Protein AF-A0A1A8R0R5-F1 (afdb_monomer_lite)

Secondary structure (DSSP, 8-state):
---------HHHHHHHHH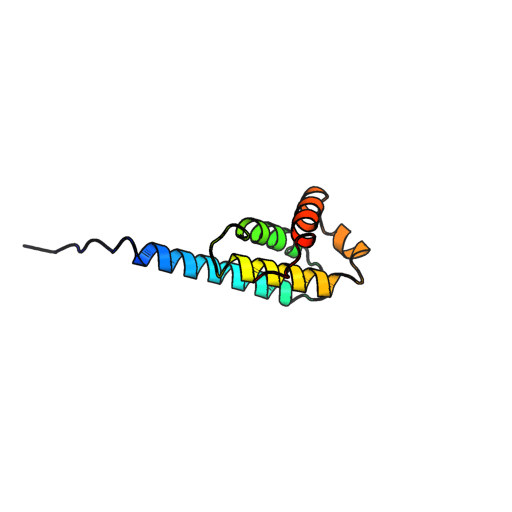HHHHHHHHHHHHHHHHSTT---TTHHHHHHHHHGGGGSTTTHHHHHHHHHHHHHHHHSTTHHHHGGGS-HHHHHHHHHHHTS-TT--

Structure (mmCIF, N/CA/C/O backbone):
data_AF-A0A1A8R0R5-F1
#
_entry.id   AF-A0A1A8R0R5-F1
#
loop_
_atom_site.group_PDB
_atom_site.id
_atom_site.type_symbol
_atom_site.label_atom_id
_atom_site.label_alt_id
_atom_site.label_comp_id
_atom_site.label_asym_id
_atom_site.label_entity_id
_atom_site.label_seq_id
_atom_site.pdbx_PDB_ins_code
_atom_site.Cartn_x
_atom_site.Cartn_y
_atom_site.Cartn_z
_atom_site.occupancy
_atom_site.B_iso_or_equiv
_atom_site.auth_seq_id
_atom_site.auth_comp_id
_atom_site.auth_asym_id
_atom_site.auth_atom_id
_atom_site.pdbx_PDB_model_num
ATOM 1 N N . LEU A 1 1 ? 11.362 -7.393 -52.310 1.00 47.31 1 LEU A N 1
ATOM 2 C CA . LEU A 1 1 ? 12.654 -7.761 -51.688 1.00 47.31 1 LEU A CA 1
ATOM 3 C C . LEU A 1 1 ? 13.223 -6.456 -51.130 1.00 47.31 1 LEU A C 1
ATOM 5 O O . LEU A 1 1 ? 13.479 -5.577 -51.929 1.00 47.31 1 LEU A O 1
ATOM 9 N N . SER A 1 2 ? 13.294 -6.155 -49.836 1.00 42.41 2 SER A N 1
ATOM 10 C CA . SER A 1 2 ? 13.326 -7.001 -48.644 1.00 42.41 2 SER A CA 1
ATOM 11 C C . SER A 1 2 ? 12.963 -6.123 -47.436 1.00 42.41 2 SER A C 1
ATOM 13 O O . SER A 1 2 ? 13.560 -5.066 -47.256 1.00 42.41 2 SER A O 1
ATOM 15 N N . GLN A 1 3 ? 11.986 -6.536 -46.624 1.00 46.78 3 GLN A N 1
ATOM 16 C CA . GLN A 1 3 ? 11.729 -5.929 -45.317 1.00 46.78 3 GLN A CA 1
ATOM 17 C C . GLN A 1 3 ? 12.747 -6.502 -44.329 1.00 46.78 3 GLN A C 1
ATOM 19 O O . GLN A 1 3 ? 12.729 -7.696 -44.038 1.00 46.78 3 GLN A O 1
ATOM 24 N N . THR A 1 4 ? 13.671 -5.680 -43.847 1.00 50.81 4 THR A N 1
ATOM 25 C CA . THR A 1 4 ? 14.593 -6.070 -42.778 1.00 50.81 4 THR A CA 1
ATOM 26 C C . THR A 1 4 ? 13.892 -5.904 -41.431 1.00 50.81 4 THR A C 1
ATOM 28 O O . THR A 1 4 ? 13.771 -4.788 -40.927 1.00 50.81 4 THR A O 1
ATOM 31 N N . CYS A 1 5 ? 13.422 -7.009 -40.844 1.00 57.69 5 CYS A N 1
ATOM 32 C CA . CYS A 1 5 ? 13.053 -7.067 -39.429 1.00 57.69 5 CYS A CA 1
ATOM 33 C C . CYS A 1 5 ? 14.313 -6.873 -38.575 1.00 57.69 5 CYS A C 1
ATOM 35 O O . CYS A 1 5 ? 15.203 -7.723 -38.574 1.00 57.69 5 CYS A O 1
ATOM 37 N N . LEU A 1 6 ? 14.381 -5.758 -37.849 1.00 58.38 6 LEU A N 1
ATOM 38 C CA . LEU A 1 6 ? 15.397 -5.521 -36.826 1.00 58.38 6 LEU A CA 1
ATOM 39 C C . LEU A 1 6 ? 15.007 -6.277 -35.541 1.00 58.38 6 LEU A C 1
ATOM 41 O O . LEU A 1 6 ? 13.865 -6.148 -35.092 1.00 58.38 6 LEU A O 1
ATOM 45 N N . PRO A 1 7 ? 15.914 -7.056 -34.924 1.00 57.16 7 PRO A N 1
ATOM 46 C CA . PRO A 1 7 ? 15.635 -7.714 -33.655 1.00 57.16 7 PRO A CA 1
ATOM 47 C C . PRO A 1 7 ? 15.588 -6.656 -32.547 1.00 57.16 7 PRO A C 1
ATOM 49 O O . PRO A 1 7 ? 16.588 -6.001 -32.257 1.00 57.16 7 PRO A O 1
ATOM 52 N N . LYS A 1 8 ? 14.412 -6.467 -31.935 1.00 57.03 8 LYS A N 1
ATOM 53 C CA . LYS A 1 8 ? 14.236 -5.530 -30.822 1.00 57.03 8 LYS A CA 1
ATOM 54 C C . LYS A 1 8 ? 15.126 -5.957 -29.655 1.00 57.03 8 LYS A C 1
ATOM 56 O O . LYS A 1 8 ? 15.062 -7.095 -29.188 1.00 57.03 8 LYS A O 1
ATOM 61 N N . ALA A 1 9 ? 15.995 -5.041 -29.244 1.00 54.81 9 ALA A N 1
ATOM 62 C CA . ALA A 1 9 ? 17.064 -5.265 -28.293 1.00 54.81 9 ALA A CA 1
ATOM 63 C C . ALA A 1 9 ? 16.513 -5.750 -26.946 1.00 54.81 9 ALA A C 1
ATOM 65 O O . ALA A 1 9 ? 15.743 -5.075 -26.266 1.00 54.81 9 ALA A O 1
ATOM 66 N N . ARG A 1 10 ? 16.967 -6.932 -26.534 1.00 55.25 10 ARG A N 1
ATOM 67 C CA . ARG A 1 10 ? 16.597 -7.604 -25.281 1.00 55.25 10 ARG A CA 1
ATOM 68 C C . ARG A 1 10 ? 16.900 -6.766 -24.018 1.00 55.25 10 ARG A 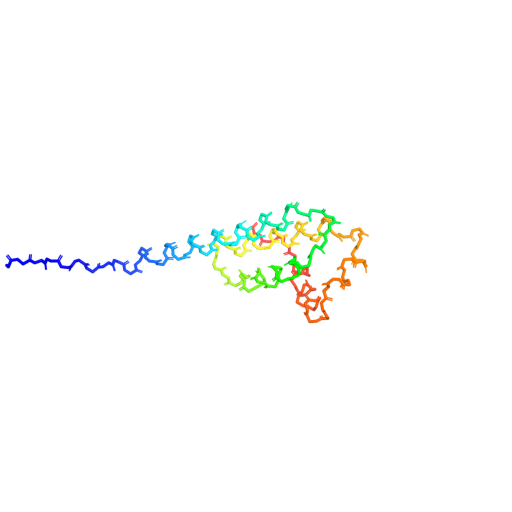C 1
ATOM 70 O O . ARG A 1 10 ? 16.344 -7.051 -22.966 1.00 55.25 10 ARG A O 1
ATOM 77 N N . GLY A 1 11 ? 17.742 -5.730 -24.129 1.00 55.59 11 GLY A N 1
ATOM 78 C CA . GLY A 1 11 ? 18.087 -4.795 -23.048 1.00 55.59 11 GLY A CA 1
ATOM 79 C C . GLY A 1 11 ? 17.126 -3.611 -22.858 1.00 55.59 11 GLY A C 1
ATOM 80 O O . GLY A 1 11 ? 16.969 -3.149 -21.732 1.00 55.59 11 GLY A O 1
ATOM 81 N N . GLU A 1 12 ? 16.430 -3.144 -23.902 1.00 57.69 12 GLU A N 1
ATOM 82 C CA . GLU A 1 12 ? 15.421 -2.076 -23.752 1.00 57.69 12 GLU A CA 1
ATOM 83 C C . GLU A 1 12 ? 14.170 -2.589 -23.034 1.00 57.69 12 GLU A C 1
ATOM 85 O O . GLU A 1 12 ? 13.601 -1.882 -22.207 1.00 57.69 12 GLU A O 1
ATOM 90 N N . LEU A 1 13 ? 13.788 -3.843 -23.297 1.00 59.56 13 LEU A N 1
ATOM 91 C CA . LEU A 1 13 ? 12.627 -4.491 -22.680 1.00 59.56 13 LEU A CA 1
ATOM 92 C C . LEU A 1 13 ? 12.751 -4.542 -21.149 1.00 59.56 13 LEU A C 1
ATOM 94 O O . LEU A 1 13 ? 11.849 -4.086 -20.452 1.00 59.56 13 LEU A O 1
ATOM 98 N N . ALA A 1 14 ? 13.907 -4.971 -20.630 1.00 63.47 14 ALA A N 1
ATOM 99 C CA . ALA A 1 14 ? 14.151 -5.070 -19.188 1.00 63.47 14 ALA A CA 1
ATOM 100 C C . ALA A 1 14 ? 14.060 -3.712 -18.464 1.00 63.47 14 ALA A C 1
ATOM 102 O O . ALA A 1 14 ? 13.517 -3.629 -17.363 1.00 63.47 14 ALA A O 1
ATOM 103 N N . SER A 1 15 ? 14.547 -2.637 -19.095 1.00 74.56 15 SER A N 1
ATOM 104 C CA . SER A 1 15 ? 14.429 -1.276 -18.554 1.00 74.56 15 SER A CA 1
ATOM 105 C C . SER A 1 15 ? 12.976 -0.788 -18.578 1.00 74.56 15 SER A C 1
ATOM 107 O O . SER A 1 15 ? 12.479 -0.249 -17.589 1.00 74.56 15 SER A O 1
ATOM 109 N N . THR A 1 16 ? 12.245 -1.044 -19.670 1.00 84.69 16 THR A N 1
ATOM 110 C CA . THR A 1 16 ? 10.823 -0.678 -19.757 1.00 84.69 16 THR A CA 1
ATOM 111 C C . THR A 1 16 ? 9.947 -1.450 -18.770 1.00 84.69 16 THR A C 1
ATOM 113 O O . THR A 1 16 ? 9.015 -0.871 -18.212 1.00 84.69 16 THR A O 1
ATOM 116 N N . ASP A 1 17 ? 10.265 -2.718 -18.498 1.00 88.31 17 ASP A N 1
ATOM 117 C CA . ASP A 1 17 ? 9.548 -3.546 -17.525 1.00 88.31 17 ASP A CA 1
ATOM 118 C C . ASP A 1 17 ? 9.766 -3.040 -16.096 1.00 88.31 17 ASP A C 1
ATOM 120 O O . ASP A 1 17 ? 8.807 -2.928 -15.328 1.00 88.31 17 ASP A O 1
ATOM 124 N N . LEU A 1 18 ? 11.002 -2.650 -15.759 1.00 91.06 18 LEU A N 1
ATOM 125 C CA . LEU A 1 18 ? 11.324 -2.032 -14.474 1.00 91.06 18 LEU A CA 1
ATOM 126 C C . LEU A 1 18 ? 10.557 -0.719 -14.276 1.00 91.06 18 LEU A C 1
ATOM 128 O O . LEU A 1 18 ? 9.937 -0.519 -13.233 1.00 91.06 18 LEU A O 1
ATOM 132 N N . VAL A 1 19 ? 10.556 0.160 -15.285 1.00 93.25 19 VAL A N 1
ATOM 133 C CA . VAL A 1 19 ? 9.827 1.438 -15.236 1.00 93.25 19 VAL A CA 1
ATOM 134 C C . VAL A 1 19 ? 8.330 1.202 -15.067 1.00 93.25 19 VAL A C 1
ATOM 136 O O . VAL A 1 19 ? 7.700 1.845 -14.229 1.00 93.25 19 VAL A O 1
ATOM 139 N N . ARG A 1 20 ? 7.750 0.260 -15.820 1.00 93.56 20 ARG A N 1
ATOM 140 C CA . ARG A 1 20 ? 6.320 -0.055 -15.736 1.00 93.56 20 ARG A CA 1
ATOM 141 C C . ARG A 1 20 ? 5.942 -0.616 -14.368 1.00 93.56 20 ARG A C 1
ATOM 143 O O . ARG A 1 20 ? 4.923 -0.210 -13.811 1.00 93.56 20 ARG A O 1
ATOM 150 N N . ARG A 1 21 ? 6.766 -1.507 -13.812 1.00 94.12 21 ARG A N 1
ATOM 151 C CA . ARG A 1 21 ? 6.554 -2.057 -12.470 1.00 94.12 21 ARG A CA 1
ATOM 152 C C . ARG A 1 21 ? 6.667 -0.971 -11.405 1.00 94.12 21 ARG A C 1
ATOM 154 O O . ARG A 1 21 ? 5.779 -0.846 -10.567 1.00 94.12 21 ARG A O 1
ATOM 161 N N . HIS A 1 22 ? 7.697 -0.131 -11.487 1.00 95.12 22 HIS A N 1
ATOM 162 C CA . HIS A 1 22 ? 7.873 0.975 -10.552 1.00 95.12 22 HIS A CA 1
ATOM 163 C C . HIS A 1 22 ? 6.72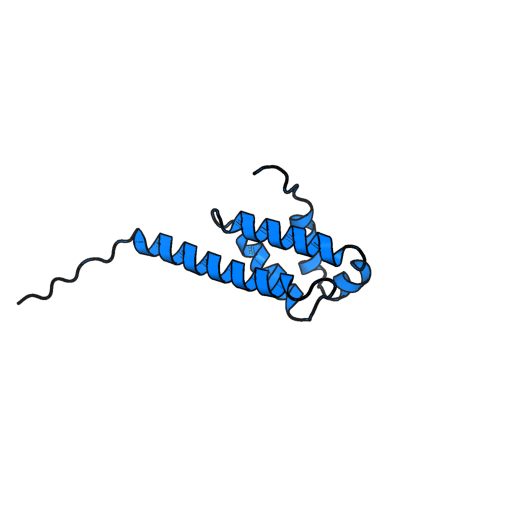8 1.988 -10.621 1.00 95.12 22 HIS A C 1
ATOM 165 O O . HIS A 1 22 ? 6.250 2.435 -9.583 1.00 95.12 22 HIS A O 1
ATOM 171 N N . ALA A 1 23 ? 6.235 2.307 -11.821 1.00 95.75 23 ALA A N 1
ATOM 172 C CA . ALA A 1 23 ? 5.070 3.169 -11.998 1.00 95.75 23 ALA A CA 1
ATOM 173 C C . ALA A 1 23 ? 3.818 2.592 -11.314 1.00 95.75 23 ALA A C 1
ATOM 175 O O . ALA A 1 23 ? 3.092 3.336 -10.656 1.00 95.75 23 ALA A O 1
ATOM 176 N N . GLY A 1 24 ? 3.599 1.274 -11.406 1.00 96.12 24 GLY A N 1
ATOM 177 C CA . GLY A 1 24 ? 2.529 0.588 -10.676 1.00 96.12 24 GLY A CA 1
ATOM 178 C C . GLY A 1 24 ? 2.666 0.749 -9.160 1.00 96.12 24 GLY A C 1
ATOM 179 O O . GLY A 1 24 ? 1.734 1.204 -8.503 1.00 96.12 24 GLY A O 1
ATOM 180 N N . VAL A 1 25 ? 3.857 0.481 -8.619 1.00 96.19 25 VAL A N 1
ATOM 181 C CA . VAL A 1 25 ? 4.159 0.636 -7.184 1.00 96.19 25 VAL A CA 1
ATOM 182 C C . VAL A 1 25 ? 3.977 2.081 -6.710 1.00 96.19 25 VAL A C 1
ATOM 184 O O . VAL A 1 25 ? 3.439 2.314 -5.628 1.00 96.19 25 VAL A O 1
ATOM 187 N N . LEU A 1 26 ? 4.373 3.069 -7.515 1.00 96.31 26 LEU A N 1
ATOM 188 C CA . LEU A 1 26 ? 4.136 4.485 -7.219 1.00 96.31 26 LEU A CA 1
ATOM 189 C C . LEU A 1 26 ? 2.640 4.825 -7.190 1.00 96.31 26 LEU A C 1
ATOM 191 O O . LEU A 1 26 ? 2.217 5.600 -6.333 1.00 96.31 26 LEU A O 1
ATOM 195 N N . GLY A 1 27 ? 1.843 4.229 -8.080 1.00 96.50 27 GLY A N 1
ATOM 196 C CA . GLY A 1 27 ? 0.386 4.356 -8.073 1.00 96.50 27 GLY A CA 1
ATOM 197 C C . GLY A 1 27 ? -0.236 3.790 -6.796 1.00 96.50 27 GLY A C 1
ATOM 198 O O . GLY A 1 27 ? -0.961 4.500 -6.104 1.00 96.50 27 GLY A O 1
ATOM 199 N N . LEU A 1 28 ? 0.122 2.555 -6.429 1.00 95.75 28 LEU A N 1
ATOM 200 C CA . LEU A 1 28 ? -0.336 1.917 -5.188 1.00 95.75 28 LEU A CA 1
ATOM 201 C C . LEU A 1 28 ? 0.056 2.733 -3.949 1.00 95.75 28 LEU A C 1
ATOM 203 O O . LEU A 1 28 ? -0.766 2.972 -3.064 1.00 95.75 28 LEU A O 1
ATOM 207 N N . ARG A 1 29 ? 1.292 3.244 -3.917 1.00 95.12 29 ARG A N 1
ATOM 208 C CA . ARG A 1 29 ? 1.750 4.174 -2.881 1.00 95.12 29 ARG A CA 1
ATOM 209 C C . ARG A 1 29 ? 0.868 5.416 -2.800 1.00 95.12 29 ARG A C 1
ATOM 211 O O . ARG A 1 29 ? 0.499 5.816 -1.701 1.00 95.12 29 ARG A O 1
ATOM 218 N N . ALA A 1 30 ? 0.567 6.054 -3.929 1.00 95.88 30 ALA A N 1
ATOM 219 C CA . ALA A 1 30 ? -0.262 7.255 -3.948 1.00 95.88 30 ALA A CA 1
ATOM 220 C C . ALA A 1 30 ? -1.669 6.974 -3.396 1.00 95.88 30 ALA A C 1
ATOM 222 O O . ALA A 1 30 ? -2.185 7.789 -2.635 1.00 95.88 30 ALA A O 1
ATOM 223 N N . CYS A 1 31 ? -2.245 5.805 -3.701 1.00 95.25 31 CYS A N 1
ATOM 224 C CA . CYS A 1 31 ? -3.517 5.369 -3.124 1.00 95.25 31 CYS A CA 1
ATOM 225 C C . CYS A 1 31 ? -3.442 5.274 -1.596 1.00 95.25 31 CYS A C 1
ATOM 227 O O . CYS A 1 31 ? -4.271 5.875 -0.918 1.00 95.25 31 CYS A O 1
ATOM 229 N N . ILE A 1 32 ? -2.423 4.610 -1.042 1.00 94.12 32 ILE A N 1
ATOM 230 C CA . ILE A 1 32 ? -2.246 4.511 0.417 1.00 94.12 32 ILE A CA 1
ATOM 231 C C . ILE A 1 32 ? -2.111 5.899 1.052 1.00 94.12 32 ILE A C 1
ATOM 233 O O . ILE A 1 32 ? -2.800 6.223 2.015 1.00 94.12 32 ILE A O 1
ATOM 237 N N . LEU A 1 33 ? -1.247 6.746 0.490 1.00 92.94 33 LEU A N 1
ATOM 238 C CA . LEU A 1 33 ? -0.982 8.081 1.029 1.00 92.94 33 LEU A CA 1
ATOM 239 C C . LEU A 1 33 ? -2.172 9.044 0.888 1.00 92.94 33 LEU A C 1
ATOM 241 O O . LEU A 1 33 ? -2.188 10.075 1.556 1.00 92.94 33 LEU A O 1
ATOM 245 N N . SER A 1 34 ? -3.156 8.724 0.042 1.00 94.94 34 SER A N 1
ATOM 246 C CA . SER A 1 34 ? -4.376 9.525 -0.114 1.00 94.94 34 SER A CA 1
ATOM 247 C C . SER A 1 34 ? -5.360 9.383 1.051 1.00 94.94 34 SER A C 1
ATOM 249 O O . SER A 1 34 ? -6.208 10.253 1.225 1.00 94.94 34 SER A O 1
ATOM 251 N N . SER A 1 35 ? -5.225 8.327 1.860 1.00 91.88 35 SER A N 1
ATOM 252 C CA . SER A 1 35 ? -6.094 8.036 3.003 1.00 91.88 35 SER A CA 1
ATOM 253 C C . SER A 1 35 ? -5.264 7.911 4.285 1.00 91.88 35 SER A C 1
ATOM 255 O O . SER A 1 35 ? -5.069 6.807 4.791 1.00 91.88 35 SER A O 1
ATOM 257 N N . PRO A 1 36 ? -4.699 9.016 4.806 1.00 89.94 36 PRO A N 1
ATOM 258 C CA . PRO A 1 36 ? -4.046 8.992 6.106 1.00 89.94 36 PRO A CA 1
ATOM 259 C C . PRO A 1 36 ? -5.098 8.828 7.214 1.00 89.94 36 PRO A C 1
ATOM 261 O O . PRO A 1 36 ? -6.177 9.411 7.125 1.00 89.94 36 PRO A O 1
ATOM 264 N N . TYR A 1 37 ? -4.752 8.099 8.278 1.00 91.94 37 TYR A N 1
ATOM 265 C CA . TYR A 1 37 ? -5.592 7.891 9.472 1.00 91.94 37 TYR A CA 1
ATOM 266 C C . TYR A 1 37 ? -6.865 7.055 9.257 1.00 91.94 37 TYR A C 1
ATOM 268 O O . TYR A 1 37 ? -7.689 6.969 10.165 1.00 91.94 37 TYR A O 1
ATOM 276 N N . ASP A 1 38 ? -7.041 6.440 8.088 1.00 91.50 38 ASP A N 1
ATOM 277 C CA . ASP A 1 38 ? -8.185 5.582 7.790 1.00 91.50 38 ASP A CA 1
ATOM 278 C C . ASP A 1 38 ? -7.759 4.390 6.927 1.00 91.50 38 ASP A C 1
ATOM 280 O O . ASP A 1 38 ? -6.912 4.509 6.039 1.00 91.50 38 ASP A O 1
ATOM 284 N N . VAL A 1 39 ? -8.376 3.234 7.176 1.00 93.19 39 VAL A N 1
ATOM 285 C CA . VAL A 1 39 ? -8.107 1.980 6.466 1.00 93.19 39 VAL A CA 1
ATOM 286 C C . VAL A 1 39 ? -9.363 1.553 5.705 1.00 93.19 39 VAL A C 1
ATOM 288 O O . VAL A 1 39 ? -10.150 0.737 6.189 1.00 93.19 39 VAL A O 1
ATOM 291 N N . PRO A 1 40 ? -9.564 2.074 4.483 1.00 94.44 40 PRO A N 1
ATOM 292 C CA . PRO A 1 40 ? -10.662 1.646 3.630 1.00 94.44 40 PRO A CA 1
ATOM 293 C C . PRO A 1 40 ? -10.485 0.189 3.186 1.00 94.44 40 PRO A C 1
ATOM 295 O O . PRO A 1 40 ? -9.376 -0.337 3.140 1.00 94.44 40 PRO A O 1
ATOM 298 N N . HIS A 1 41 ? -11.578 -0.462 2.777 1.00 92.44 41 HIS A N 1
ATOM 299 C CA . HIS A 1 41 ? -11.614 -1.903 2.472 1.00 92.44 41 HIS A CA 1
ATOM 300 C C . HIS A 1 41 ? -10.602 -2.379 1.408 1.00 92.44 41 HIS A C 1
ATOM 302 O O . HIS A 1 41 ? -10.288 -3.563 1.336 1.00 92.44 41 HIS A O 1
ATOM 308 N N . TRP A 1 42 ? -10.120 -1.484 0.541 1.00 94.00 42 TRP A N 1
ATOM 309 C CA . TRP A 1 42 ? -9.129 -1.789 -0.494 1.00 94.00 42 TRP A CA 1
ATOM 310 C C . TRP A 1 42 ? -7.684 -1.683 0.015 1.00 94.00 42 TRP A C 1
ATOM 312 O O . TRP A 1 42 ? -6.781 -2.265 -0.583 1.00 94.00 42 TRP A O 1
ATOM 322 N N . MET A 1 43 ? -7.451 -0.966 1.117 1.00 94.62 43 MET A N 1
ATOM 323 C CA . MET A 1 43 ? -6.121 -0.686 1.665 1.00 94.62 43 MET A CA 1
ATOM 324 C C . MET A 1 43 ? -5.376 -1.960 2.092 1.00 94.62 43 MET A C 1
ATOM 326 O O . MET A 1 43 ? -4.208 -2.095 1.716 1.00 94.62 43 MET A O 1
ATOM 330 N N . PRO A 1 44 ? -6.004 -2.927 2.799 1.00 94.12 44 PRO A N 1
ATOM 331 C CA . PRO A 1 44 ? -5.325 -4.160 3.185 1.00 94.12 44 PRO A CA 1
ATOM 332 C C . PRO A 1 44 ? -4.780 -4.941 1.993 1.00 94.12 44 PRO A C 1
ATOM 334 O O . PRO A 1 44 ? -3.638 -5.392 2.032 1.00 94.12 44 PRO A O 1
ATOM 337 N N . GLN A 1 45 ? -5.561 -5.048 0.913 1.00 93.94 45 GLN A N 1
ATOM 338 C CA . GLN A 1 45 ? -5.132 -5.770 -0.282 1.00 93.94 45 GLN A CA 1
ATOM 339 C C . GLN A 1 45 ? -3.967 -5.060 -0.979 1.00 93.94 45 GLN A C 1
ATOM 341 O O . GLN A 1 45 ? -2.981 -5.707 -1.309 1.00 93.94 45 GLN A O 1
ATOM 346 N N . ILE A 1 46 ? -4.023 -3.731 -1.119 1.00 94.62 46 ILE A N 1
ATOM 347 C CA . ILE A 1 46 ? -2.921 -2.964 -1.721 1.00 94.62 46 ILE A CA 1
ATOM 348 C C . ILE A 1 46 ? -1.623 -3.117 -0.913 1.00 94.62 46 ILE A C 1
ATOM 350 O O . ILE A 1 46 ? -0.539 -3.198 -1.491 1.00 94.62 46 ILE A O 1
ATOM 354 N N . LEU A 1 47 ? -1.708 -3.167 0.420 1.00 93.19 47 LEU A N 1
ATOM 355 C CA . LEU A 1 47 ? -0.541 -3.406 1.272 1.00 93.19 47 LEU A CA 1
ATOM 356 C C . LEU A 1 47 ? 0.065 -4.802 1.060 1.00 93.19 47 LEU A C 1
ATOM 358 O O . LEU A 1 47 ? 1.289 -4.930 1.107 1.00 93.19 47 LEU A O 1
ATOM 362 N N . MET A 1 48 ? -0.759 -5.824 0.798 1.00 93.94 48 MET A N 1
ATOM 363 C CA . MET A 1 48 ? -0.274 -7.160 0.432 1.00 93.94 48 MET A CA 1
ATOM 364 C C . MET A 1 48 ? 0.393 -7.148 -0.939 1.00 93.94 48 MET A C 1
ATOM 366 O O . MET A 1 48 ? 1.528 -7.602 -1.057 1.00 93.94 48 MET A O 1
ATOM 370 N N . ASP A 1 49 ? -0.235 -6.533 -1.938 1.00 93.50 49 ASP A N 1
ATOM 371 C CA . ASP A 1 49 ? 0.341 -6.441 -3.280 1.00 93.50 49 ASP A CA 1
ATOM 372 C C . ASP A 1 49 ? 1.692 -5.697 -3.254 1.00 93.50 49 ASP A C 1
ATOM 374 O O . ASP A 1 49 ? 2.643 -6.070 -3.936 1.00 93.50 49 ASP A O 1
ATOM 378 N N . LEU A 1 50 ? 1.829 -4.665 -2.411 1.00 92.44 50 LEU A N 1
ATOM 379 C CA . LEU A 1 50 ? 3.107 -3.981 -2.205 1.00 92.44 50 LEU A CA 1
ATOM 380 C C . LEU A 1 50 ? 4.164 -4.856 -1.530 1.00 92.44 50 LEU A C 1
ATOM 382 O O . LEU A 1 50 ? 5.349 -4.683 -1.814 1.00 92.44 50 LEU A O 1
ATOM 386 N N . SER A 1 51 ? 3.770 -5.764 -0.638 1.00 90.75 51 SER A N 1
ATOM 387 C CA . SER A 1 51 ? 4.718 -6.637 0.059 1.00 90.75 51 SER A CA 1
ATOM 388 C C . SER A 1 51 ? 5.467 -7.572 -0.891 1.00 90.75 51 SER A C 1
ATOM 390 O O . SER A 1 51 ? 6.666 -7.790 -0.706 1.00 90.75 51 SER A O 1
ATOM 392 N N . ASP A 1 52 ? 4.815 -8.010 -1.969 1.00 91.62 52 ASP A N 1
ATOM 393 C CA . ASP A 1 52 ? 5.422 -8.843 -3.012 1.00 91.62 52 ASP A CA 1
ATOM 394 C C . ASP A 1 52 ? 6.549 -8.113 -3.765 1.00 91.62 52 ASP A C 1
ATOM 396 O O . ASP A 1 52 ? 7.470 -8.737 -4.298 1.00 91.62 52 ASP A O 1
ATOM 400 N N . HIS A 1 53 ? 6.534 -6.777 -3.750 1.00 92.19 53 HIS A N 1
ATOM 401 C CA . HIS A 1 53 ? 7.516 -5.916 -4.411 1.00 92.19 53 HIS A CA 1
ATOM 402 C C . HIS A 1 53 ? 8.742 -5.573 -3.546 1.00 92.19 53 HIS A C 1
ATOM 404 O O . HIS A 1 53 ? 9.596 -4.789 -3.960 1.00 92.19 53 HIS A O 1
ATOM 410 N N . LEU A 1 54 ? 8.880 -6.148 -2.348 1.00 88.06 54 LEU A N 1
ATOM 411 C CA . LEU A 1 54 ? 10.048 -5.901 -1.490 1.00 88.06 54 LEU A CA 1
ATOM 412 C C . LEU A 1 54 ? 11.343 -6.536 -1.997 1.00 88.06 54 LEU A C 1
ATOM 414 O O . LEU A 1 54 ? 12.419 -6.052 -1.663 1.00 88.06 54 LEU A O 1
ATOM 418 N N . ASN A 1 55 ? 11.243 -7.595 -2.800 1.00 87.56 55 ASN A N 1
ATOM 419 C CA . ASN A 1 55 ? 12.400 -8.270 -3.392 1.00 87.56 55 ASN A CA 1
ATOM 420 C C . ASN A 1 55 ? 12.742 -7.742 -4.797 1.00 87.56 55 ASN A C 1
ATOM 422 O O . ASN A 1 55 ? 13.649 -8.264 -5.448 1.00 87.56 55 ASN A O 1
ATOM 426 N N . ASP A 1 56 ? 12.010 -6.737 -5.292 1.00 90.06 56 ASP A N 1
ATOM 427 C CA . ASP A 1 56 ? 12.308 -6.115 -6.579 1.00 90.06 56 ASP A CA 1
ATOM 428 C C . ASP A 1 56 ? 13.578 -5.249 -6.505 1.00 90.06 56 ASP A C 1
ATOM 430 O O . ASP A 1 56 ? 13.888 -4.667 -5.464 1.00 90.06 56 ASP A O 1
ATOM 434 N N . PRO A 1 57 ? 14.306 -5.088 -7.623 1.00 90.88 57 PRO A N 1
ATOM 435 C CA . PRO A 1 57 ? 15.489 -4.241 -7.658 1.00 90.88 57 PRO A CA 1
ATOM 436 C C . PRO A 1 57 ? 15.154 -2.770 -7.375 1.00 90.88 57 PRO A C 1
ATOM 438 O O . PRO A 1 57 ? 14.041 -2.277 -7.593 1.00 90.88 57 PRO A O 1
ATOM 441 N N . GLN A 1 58 ? 16.171 -2.030 -6.939 1.00 87.75 58 GLN A N 1
ATOM 442 C CA . GLN A 1 58 ? 16.083 -0.581 -6.789 1.00 87.75 58 GLN A CA 1
ATOM 443 C C . GLN A 1 58 ? 15.633 0.076 -8.110 1.00 87.75 58 GLN A C 1
ATOM 445 O O . GLN A 1 58 ? 16.085 -0.339 -9.181 1.00 87.75 58 GLN A O 1
ATOM 450 N N . PRO A 1 59 ? 14.752 1.095 -8.068 1.00 91.81 59 PRO A N 1
ATOM 451 C CA . PRO A 1 59 ? 14.286 1.840 -6.887 1.00 91.81 59 PRO A CA 1
ATOM 452 C C . PRO A 1 59 ? 12.990 1.310 -6.235 1.00 91.81 59 PRO A C 1
ATOM 454 O O . PRO A 1 59 ? 12.427 1.977 -5.364 1.00 91.81 59 PRO A O 1
ATOM 457 N N . ILE A 1 60 ? 12.465 0.156 -6.664 1.00 93.44 60 ILE A N 1
ATOM 458 C CA . ILE A 1 60 ? 11.143 -0.332 -6.235 1.00 93.44 60 ILE A CA 1
ATOM 459 C C . ILE A 1 60 ? 11.126 -0.658 -4.743 1.00 93.44 60 ILE A C 1
ATOM 461 O O . ILE A 1 60 ? 10.313 -0.083 -4.018 1.00 93.44 60 ILE A O 1
ATOM 465 N N . GLU A 1 61 ? 12.056 -1.495 -4.280 1.00 90.69 61 GLU A N 1
ATOM 466 C CA . GLU A 1 61 ? 12.168 -1.897 -2.873 1.00 90.69 61 GLU A CA 1
ATOM 467 C C . GLU A 1 61 ? 12.173 -0.682 -1.930 1.00 90.69 61 GLU A C 1
ATOM 469 O O . GLU A 1 61 ? 11.427 -0.641 -0.948 1.00 90.69 61 GLU A O 1
ATOM 474 N N . MET A 1 62 ? 12.974 0.347 -2.235 1.00 90.75 62 MET A N 1
ATOM 475 C CA . MET A 1 62 ? 13.037 1.557 -1.410 1.00 90.75 62 MET A CA 1
ATOM 476 C C . MET A 1 62 ? 11.691 2.289 -1.368 1.00 90.75 62 MET A C 1
ATOM 478 O O . MET A 1 62 ? 11.278 2.764 -0.307 1.00 90.75 62 MET A O 1
ATOM 482 N N . THR A 1 63 ? 10.991 2.393 -2.499 1.00 93.75 63 THR A N 1
ATOM 483 C CA . THR A 1 63 ? 9.664 3.018 -2.546 1.00 93.75 63 THR A CA 1
ATOM 484 C C . THR A 1 63 ? 8.651 2.244 -1.710 1.00 93.75 63 THR A C 1
ATOM 486 O O . THR A 1 63 ? 7.892 2.878 -0.972 1.00 93.75 63 THR A O 1
ATOM 489 N N . VAL A 1 64 ? 8.665 0.910 -1.757 1.00 92.94 64 VAL A N 1
ATOM 490 C CA . VAL A 1 64 ? 7.788 0.069 -0.929 1.00 92.94 64 VAL A CA 1
ATOM 491 C C . VAL A 1 64 ? 8.081 0.293 0.555 1.00 92.94 64 VAL A C 1
ATOM 493 O O . VAL A 1 64 ? 7.178 0.668 1.301 1.00 92.94 64 VAL A O 1
ATOM 496 N N . LYS A 1 65 ? 9.348 0.186 0.982 1.00 90.00 65 LYS A N 1
ATOM 497 C CA . LYS A 1 65 ? 9.747 0.399 2.387 1.00 90.00 65 LYS A CA 1
ATOM 498 C C . LYS A 1 65 ? 9.332 1.775 2.909 1.00 90.00 65 LYS A C 1
ATOM 500 O O . LYS A 1 65 ?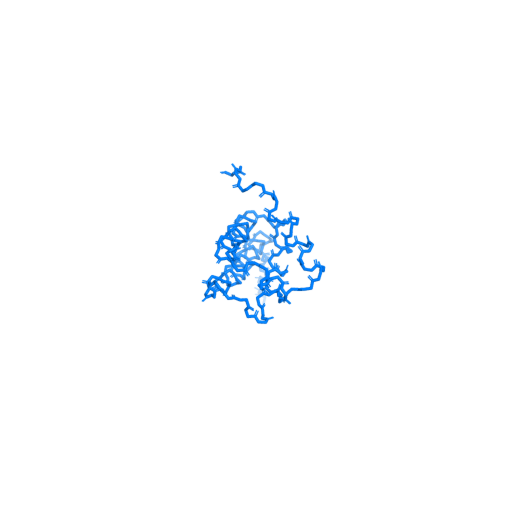 8.773 1.882 3.999 1.00 90.00 65 LYS A O 1
ATOM 505 N N . ARG A 1 66 ? 9.546 2.833 2.117 1.00 90.75 66 ARG A N 1
ATOM 506 C CA . ARG A 1 66 ? 9.106 4.194 2.473 1.00 90.75 66 ARG A CA 1
ATOM 507 C C . ARG A 1 66 ? 7.590 4.280 2.631 1.00 90.75 66 ARG A C 1
ATOM 509 O O . ARG A 1 66 ? 7.120 4.923 3.560 1.00 90.75 66 ARG A O 1
ATOM 516 N N . THR A 1 67 ? 6.838 3.629 1.750 1.00 93.12 67 THR A N 1
ATOM 517 C CA . THR A 1 67 ? 5.369 3.609 1.810 1.00 93.12 67 THR A CA 1
ATOM 518 C C . THR A 1 67 ? 4.874 2.921 3.080 1.00 93.12 67 THR A C 1
ATOM 520 O O . THR A 1 67 ? 4.039 3.480 3.783 1.00 93.12 67 THR A O 1
ATOM 523 N N . LEU A 1 68 ? 5.438 1.757 3.419 1.00 91.25 68 LEU A N 1
ATOM 524 C CA . LEU A 1 68 ? 5.091 1.017 4.636 1.00 91.25 68 LEU A CA 1
ATOM 525 C C . LEU A 1 68 ? 5.446 1.800 5.909 1.00 91.25 68 LEU A C 1
ATOM 527 O O . LEU A 1 68 ? 4.672 1.810 6.865 1.00 91.25 68 LEU A O 1
ATOM 531 N N . SER A 1 69 ? 6.585 2.497 5.908 1.00 89.88 69 SER A N 1
ATOM 532 C CA . SER A 1 69 ? 6.990 3.369 7.016 1.00 89.88 69 SER A CA 1
ATOM 533 C C . SER A 1 69 ? 6.007 4.528 7.225 1.00 89.88 69 SER A C 1
ATOM 535 O O . SER A 1 69 ? 5.556 4.762 8.346 1.00 89.88 69 SER A O 1
ATOM 537 N N . GLU A 1 70 ? 5.602 5.214 6.149 1.00 91.31 70 GLU A N 1
ATOM 538 C CA . GLU A 1 70 ? 4.608 6.293 6.229 1.00 91.31 70 GLU A CA 1
ATOM 539 C C . GLU A 1 70 ? 3.223 5.787 6.650 1.00 91.31 70 GLU A C 1
ATOM 541 O O . GLU A 1 70 ? 2.561 6.428 7.470 1.00 91.31 70 GLU A O 1
ATOM 546 N N . PHE A 1 71 ? 2.800 4.621 6.151 1.00 92.94 71 PHE A N 1
ATOM 547 C CA . PHE A 1 71 ? 1.562 3.973 6.588 1.00 92.94 71 PHE A CA 1
ATOM 548 C C . PHE A 1 71 ? 1.594 3.706 8.096 1.00 92.94 71 PHE A C 1
ATOM 550 O O . PHE A 1 71 ? 0.709 4.161 8.820 1.00 92.94 71 PHE A O 1
ATOM 557 N N . ARG A 1 72 ? 2.660 3.062 8.592 1.00 89.94 72 ARG A N 1
ATOM 558 C CA . ARG A 1 72 ? 2.837 2.798 10.024 1.00 89.94 72 ARG A CA 1
ATOM 559 C C . ARG A 1 72 ? 2.817 4.089 10.835 1.00 89.94 72 ARG A C 1
ATOM 561 O O . ARG A 1 72 ? 2.165 4.125 11.868 1.00 89.94 72 ARG A O 1
ATOM 568 N N . ARG A 1 73 ? 3.504 5.140 10.379 1.00 90.50 73 ARG A N 1
ATOM 569 C CA . ARG A 1 73 ? 3.568 6.434 11.074 1.00 90.50 73 ARG A CA 1
ATOM 570 C C . ARG A 1 73 ? 2.196 7.099 11.195 1.00 90.50 73 ARG A C 1
ATOM 572 O O . ARG A 1 73 ? 1.903 7.683 12.229 1.00 90.50 73 ARG A O 1
ATOM 579 N N . THR A 1 74 ? 1.378 7.034 10.148 1.00 92.88 74 THR A N 1
ATOM 580 C CA . THR A 1 74 ? 0.066 7.703 10.097 1.00 92.88 74 THR A CA 1
ATOM 581 C C . THR A 1 74 ? -1.050 6.911 10.778 1.00 92.88 74 THR A C 1
ATOM 583 O O . THR A 1 74 ? -1.995 7.519 11.257 1.00 92.88 74 THR A O 1
ATOM 586 N N . HIS A 1 75 ? -0.930 5.586 10.884 1.00 92.50 75 HIS A N 1
ATOM 587 C CA . HIS A 1 75 ? -1.967 4.710 11.451 1.00 92.50 75 HIS A CA 1
ATOM 588 C C . HIS A 1 75 ? -1.608 4.153 12.838 1.00 92.50 75 HIS A C 1
ATOM 590 O O . HIS A 1 75 ? -2.319 3.299 13.367 1.00 92.50 75 HIS A O 1
ATOM 596 N N . HIS A 1 76 ? -0.496 4.603 13.430 1.00 89.25 76 HIS A N 1
ATOM 597 C CA . HIS A 1 76 ? -0.010 4.107 14.719 1.00 89.25 76 HIS A CA 1
ATOM 598 C C . HIS A 1 76 ? -0.980 4.401 15.871 1.00 89.25 76 HIS A C 1
ATOM 600 O O . HIS A 1 76 ? -1.240 3.520 16.690 1.00 89.25 76 HIS A O 1
ATOM 606 N N . ASP A 1 77 ? -1.526 5.617 15.923 1.00 90.94 77 ASP A N 1
ATOM 607 C CA . ASP A 1 77 ? -2.316 6.089 17.068 1.00 90.94 77 ASP A CA 1
ATOM 608 C C . ASP A 1 77 ? -3.617 5.291 17.242 1.00 90.94 77 ASP A C 1
ATOM 610 O O . ASP A 1 77 ? -3.954 4.885 18.354 1.00 90.94 77 ASP A O 1
ATOM 614 N N . ASN A 1 78 ? -4.283 4.956 16.132 1.00 91.06 78 ASN A N 1
ATOM 615 C CA . ASN A 1 78 ? -5.521 4.170 16.106 1.00 91.06 78 ASN A CA 1
ATOM 616 C C . ASN A 1 78 ? -5.297 2.718 15.647 1.00 91.06 78 ASN A C 1
ATOM 618 O O . ASN A 1 78 ? -6.216 2.048 15.173 1.00 91.06 78 ASN A O 1
ATOM 622 N N . TRP A 1 79 ? -4.081 2.181 15.806 1.00 90.06 79 TRP A N 1
ATOM 623 C CA . TRP A 1 79 ? -3.733 0.866 15.255 1.00 90.06 79 TRP A CA 1
ATOM 624 C C . TRP A 1 79 ? -4.634 -0.281 15.747 1.00 90.06 79 TRP A C 1
ATOM 626 O O . TRP A 1 79 ? -4.888 -1.221 14.999 1.00 90.06 79 TRP A O 1
ATOM 636 N N . GLN A 1 80 ? -5.157 -0.218 16.980 1.00 90.69 80 GLN A N 1
ATOM 637 C CA . GLN A 1 80 ? -6.056 -1.256 17.517 1.00 90.69 80 GLN A CA 1
ATOM 638 C C . GLN A 1 80 ? -7.408 -1.339 16.796 1.00 90.69 80 GLN A C 1
ATOM 640 O O . GLN A 1 80 ? -8.020 -2.406 16.776 1.00 90.69 80 GLN A O 1
ATOM 645 N N . GLU A 1 81 ? -7.868 -0.237 16.214 1.00 92.38 81 GLU A N 1
ATOM 646 C CA . GLU A 1 81 ? -9.066 -0.197 15.378 1.00 92.38 81 GLU A CA 1
ATOM 647 C C . GLU A 1 81 ? -8.709 -0.626 13.955 1.00 92.38 81 GLU A C 1
ATOM 649 O O . GLU A 1 81 ? -9.271 -1.583 13.429 1.00 92.38 81 GLU A O 1
ATOM 654 N N . HIS A 1 82 ? -7.675 -0.012 13.378 1.00 92.06 82 HIS A N 1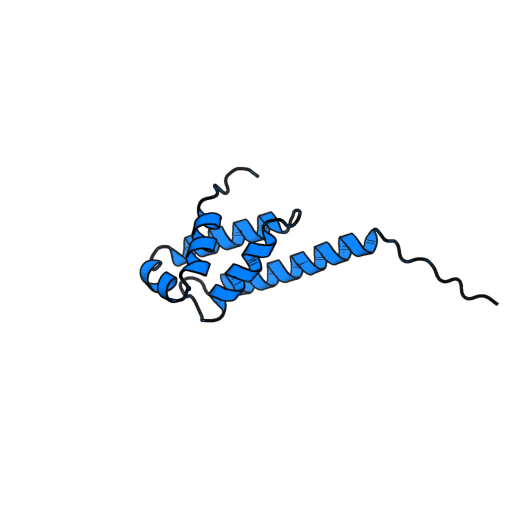
ATOM 655 C CA . HIS A 1 82 ? -7.235 -0.294 12.014 1.00 92.06 82 HIS A CA 1
ATOM 656 C C . HIS A 1 82 ? -6.852 -1.754 11.781 1.00 92.06 82 HIS A C 1
ATOM 658 O O . HIS A 1 82 ? -7.163 -2.302 10.728 1.00 92.06 82 HIS A O 1
ATOM 664 N N . ARG A 1 83 ? -6.228 -2.423 12.759 1.00 90.94 83 ARG A N 1
ATOM 665 C CA . ARG A 1 83 ? -5.866 -3.844 12.644 1.00 90.94 83 ARG A CA 1
ATOM 666 C C . ARG A 1 83 ? -7.074 -4.765 12.447 1.00 90.94 83 ARG A C 1
ATOM 668 O O . ARG A 1 83 ? -6.889 -5.866 11.949 1.00 90.94 83 ARG A O 1
ATOM 675 N N . GLN A 1 84 ? -8.282 -4.340 12.827 1.00 92.62 84 GLN A N 1
ATOM 676 C CA . GLN A 1 84 ? -9.511 -5.123 12.645 1.00 92.62 84 GLN A CA 1
ATOM 677 C C . GLN A 1 84 ? -9.957 -5.163 11.177 1.00 92.62 84 GLN A C 1
ATOM 679 O O . GLN A 1 84 ? -10.729 -6.035 10.793 1.00 92.62 84 GLN A O 1
ATOM 684 N N . CYS A 1 85 ? -9.446 -4.250 10.344 1.00 92.62 85 CYS A N 1
ATOM 685 C CA . CYS A 1 85 ? -9.658 -4.253 8.898 1.00 92.62 85 CYS A CA 1
ATOM 686 C C . CYS A 1 85 ? -8.783 -5.287 8.168 1.00 92.62 85 CYS A C 1
ATOM 688 O O . CYS A 1 85 ? -8.949 -5.478 6.965 1.00 92.62 85 CYS A O 1
ATOM 690 N N . PHE A 1 86 ? -7.846 -5.933 8.869 1.00 93.69 86 PHE A N 1
ATOM 691 C CA . PHE A 1 86 ? -6.918 -6.915 8.314 1.00 93.69 86 PHE A CA 1
ATOM 692 C C . PHE A 1 86 ? -7.243 -8.316 8.832 1.00 93.69 86 PHE A C 1
ATOM 694 O O . PHE A 1 86 ? -7.702 -8.495 9.958 1.00 93.69 86 PHE A O 1
ATOM 701 N N . THR A 1 87 ? -6.948 -9.321 8.014 1.00 94.94 87 THR A N 1
ATOM 702 C CA . THR A 1 87 ? -6.946 -10.723 8.456 1.00 94.94 87 THR A CA 1
ATOM 703 C C . THR A 1 87 ? -5.683 -11.042 9.260 1.00 94.94 87 THR A C 1
ATOM 705 O O . THR A 1 87 ? -4.670 -10.346 9.139 1.00 94.94 87 THR A O 1
ATOM 708 N N . ASP A 1 88 ? -5.710 -12.115 10.053 1.00 92.56 88 ASP A N 1
ATOM 709 C CA . ASP A 1 88 ? -4.549 -12.541 10.848 1.00 92.56 88 ASP A CA 1
ATOM 710 C C . ASP A 1 88 ? -3.307 -12.801 9.976 1.00 92.56 88 ASP A C 1
ATOM 712 O O . ASP A 1 88 ? -2.202 -12.382 10.330 1.00 92.56 88 ASP A O 1
ATOM 716 N N . ASP A 1 89 ? -3.494 -13.393 8.793 1.00 92.38 89 ASP A N 1
ATOM 717 C CA . ASP A 1 89 ? -2.416 -13.637 7.828 1.00 92.38 89 ASP A CA 1
ATOM 718 C C . ASP A 1 89 ? -1.807 -12.323 7.312 1.00 92.38 89 ASP A C 1
ATOM 720 O O . ASP A 1 89 ? -0.585 -12.165 7.258 1.00 92.38 89 ASP A O 1
ATOM 724 N N . GLN A 1 90 ? -2.647 -11.333 6.996 1.00 92.88 90 GLN A N 1
ATOM 725 C CA . GLN A 1 90 ? -2.187 -10.013 6.553 1.00 92.88 90 GLN A CA 1
ATOM 726 C C . GLN A 1 90 ? -1.434 -9.269 7.667 1.00 92.88 90 GLN A C 1
ATOM 728 O O . GLN A 1 90 ? -0.414 -8.627 7.409 1.00 92.88 90 GLN A O 1
ATOM 733 N N . LEU A 1 91 ? -1.900 -9.371 8.916 1.00 91.81 91 LEU A N 1
ATOM 734 C CA . LEU A 1 91 ? -1.224 -8.782 10.076 1.00 91.81 91 LEU A CA 1
ATOM 735 C C . LEU A 1 91 ? 0.138 -9.429 10.342 1.00 91.81 91 LEU A C 1
ATOM 737 O O . LEU A 1 91 ? 1.084 -8.730 10.724 1.00 91.81 91 LEU A O 1
ATOM 741 N N . LEU A 1 92 ? 0.259 -10.740 10.124 1.00 90.06 92 LEU A N 1
ATOM 742 C CA . LEU A 1 92 ? 1.526 -11.456 10.242 1.00 90.06 92 LEU A CA 1
ATOM 743 C C . LEU A 1 92 ? 2.535 -10.956 9.205 1.00 90.06 92 LEU A C 1
ATOM 745 O O . LEU A 1 92 ? 3.679 -10.659 9.559 1.00 90.06 92 LEU A O 1
ATOM 749 N N . VAL A 1 93 ? 2.107 -10.806 7.947 1.00 89.25 93 VAL A N 1
ATOM 750 C CA . VAL A 1 93 ? 2.935 -10.209 6.892 1.00 89.25 93 VAL A CA 1
ATOM 751 C C . VAL A 1 93 ? 3.366 -8.808 7.318 1.00 89.25 93 VAL A C 1
ATOM 753 O O . VAL A 1 93 ? 4.562 -8.566 7.458 1.00 89.25 93 VAL A O 1
ATOM 756 N N . LEU A 1 94 ? 2.428 -7.913 7.643 1.00 87.31 94 LEU A N 1
ATOM 757 C CA . LEU A 1 94 ? 2.743 -6.537 8.048 1.00 87.31 94 LEU A CA 1
ATOM 758 C C . LEU A 1 94 ? 3.723 -6.464 9.220 1.00 87.31 94 LEU A C 1
ATOM 760 O O . LEU A 1 94 ? 4.640 -5.646 9.199 1.00 87.31 94 LEU A O 1
ATOM 764 N N . THR A 1 95 ? 3.578 -7.331 10.220 1.00 84.69 95 THR A N 1
ATOM 765 C CA . THR A 1 95 ? 4.494 -7.368 11.366 1.00 84.69 95 THR A CA 1
ATOM 766 C C . THR A 1 95 ? 5.917 -7.711 10.927 1.00 84.69 95 THR A C 1
ATOM 768 O O . THR A 1 95 ? 6.852 -7.006 11.298 1.00 84.69 95 THR A O 1
ATOM 771 N N . ASN A 1 96 ? 6.094 -8.724 10.076 1.00 82.62 96 ASN A N 1
ATOM 772 C CA . ASN A 1 96 ? 7.413 -9.083 9.543 1.00 82.62 96 ASN A CA 1
ATOM 773 C C . ASN A 1 96 ? 8.050 -7.935 8.743 1.00 82.62 96 ASN A C 1
ATOM 775 O O . ASN A 1 96 ? 9.257 -7.699 8.833 1.00 82.62 96 ASN A O 1
ATOM 779 N N . LEU A 1 97 ? 7.239 -7.180 8.001 1.00 78.12 97 LEU A N 1
ATOM 780 C CA . LEU A 1 97 ? 7.718 -6.070 7.178 1.00 78.12 97 LEU A CA 1
ATOM 781 C C . LEU A 1 97 ? 8.095 -4.837 7.999 1.00 78.12 97 LEU A C 1
ATOM 783 O O . LEU A 1 97 ? 9.113 -4.197 7.736 1.00 78.12 97 LEU A O 1
ATOM 787 N N . LEU A 1 98 ? 7.289 -4.503 9.006 1.00 70.38 98 LEU A N 1
ATOM 788 C CA . LEU A 1 98 ? 7.451 -3.293 9.812 1.00 70.38 98 LEU A CA 1
ATOM 789 C C . LEU A 1 98 ? 8.535 -3.417 10.893 1.00 70.38 98 LEU A C 1
ATOM 791 O O . LEU A 1 98 ? 8.938 -2.399 11.459 1.00 70.38 98 LEU A O 1
ATOM 795 N N . VAL A 1 99 ? 9.017 -4.627 11.190 1.00 66.00 99 VAL A N 1
ATOM 796 C CA . VAL A 1 99 ? 10.107 -4.866 12.156 1.00 66.00 99 VAL A CA 1
ATOM 797 C C . VAL A 1 99 ? 11.492 -4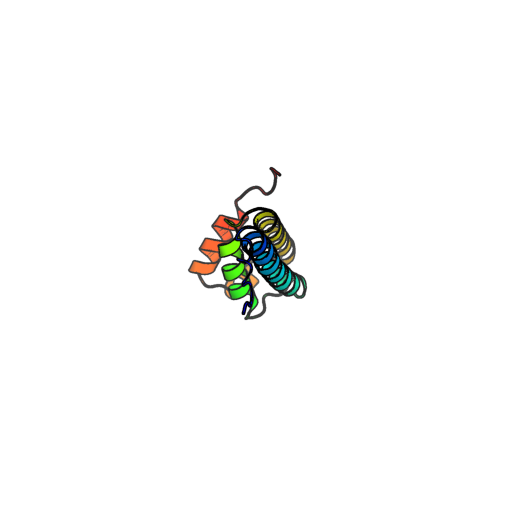.589 11.553 1.00 66.00 99 VAL A C 1
ATOM 799 O O . VAL A 1 99 ? 12.438 -4.342 12.298 1.00 66.00 99 VAL A O 1
ATOM 802 N N . SER A 1 100 ? 11.629 -4.544 10.223 1.00 58.16 100 SER A N 1
ATOM 803 C CA . SER A 1 100 ? 12.918 -4.265 9.578 1.00 58.16 100 SER A CA 1
ATOM 804 C C . SER A 1 100 ? 13.333 -2.795 9.762 1.00 58.16 100 SER A C 1
ATOM 806 O O . SER A 1 100 ? 12.626 -1.896 9.293 1.00 58.16 100 SER A O 1
ATOM 808 N N . PRO A 1 101 ? 14.480 -2.503 10.411 1.00 53.50 101 PRO A N 1
ATOM 809 C CA . PRO A 1 101 ? 14.963 -1.137 10.556 1.00 53.50 101 PRO A CA 1
ATOM 810 C C . PRO A 1 101 ? 15.207 -0.523 9.175 1.00 53.50 101 PRO A C 1
ATOM 812 O O . PRO A 1 101 ? 16.057 -0.984 8.418 1.00 53.50 101 PRO A O 1
ATOM 815 N N . CYS A 1 102 ? 14.499 0.557 8.850 1.00 52.31 102 CYS A N 1
ATOM 816 C CA . CYS A 1 102 ? 14.672 1.308 7.600 1.00 52.31 102 CYS A CA 1
ATOM 817 C C . CYS A 1 102 ? 15.970 2.152 7.580 1.00 52.31 102 CYS A C 1
ATOM 819 O O . CYS A 1 102 ? 16.028 3.164 6.889 1.00 52.31 102 CYS A O 1
ATOM 821 N N . TYR A 1 103 ? 16.983 1.784 8.374 1.00 48.16 103 TYR A N 1
ATOM 822 C CA . TYR A 1 103 ? 18.102 2.656 8.756 1.00 48.16 103 TYR A CA 1
ATOM 823 C C . TYR A 1 103 ? 19.406 2.441 7.979 1.00 48.16 103 TYR A C 1
ATOM 825 O O . TYR A 1 103 ? 20.380 3.140 8.244 1.00 48.16 103 TYR A O 1
ATOM 833 N N . TYR A 1 104 ? 19.437 1.522 7.014 1.00 41.16 104 TYR A N 1
ATOM 834 C CA . TYR A 1 104 ? 20.612 1.304 6.171 1.00 41.16 104 TYR A CA 1
ATOM 835 C C . TYR A 1 104 ? 20.224 1.366 4.691 1.00 41.16 104 TYR A C 1
ATOM 837 O O . TYR A 1 104 ? 19.874 0.353 4.087 1.00 41.16 104 TYR A O 1
ATOM 845 N N . ALA A 1 105 ? 20.256 2.576 4.135 1.00 47.22 105 ALA A N 1
ATOM 846 C CA . ALA A 1 105 ? 20.412 2.859 2.710 1.00 47.22 105 ALA A CA 1
ATOM 847 C C . ALA A 1 105 ? 21.176 4.179 2.568 1.00 47.22 105 ALA A C 1
ATOM 849 O O . ALA A 1 105 ? 20.800 5.137 3.283 1.00 47.22 105 ALA A O 1
#

Radius of gyration: 18.05 Å; chains: 1; bounding box: 32×23×69 Å

InterPro domains:
  IPR021843 Proteasome activator complex subunit 4, C-terminal domain [PF11919] (19-105)
  IPR035309 Proteasome activator complex subunit 4 [PTHR32170] (8-105)

Sequence (105 aa):
LSQTCLPKARGELASTDLVRRHAGVLGLRACILSSPYDVPHWMPQILMDLSDHLNDPQPIEMTVKRTLSEFRRTHHDNWQEHRQCFTDDQLLVLTNLLVSPCYYA

Organism: NCBI:txid451742

pLDDT: mean 83.91, std 15.77, range [41.16, 96.5]

Foldseek 3Di:
DDDDDDDDDPVVVVVVVLVVVQVVLVVLLVVLVVDFQDQPLCNLVSLVVLLVQCPPDPPSVVSSLVSLVVNCVRNVVVVVVNCVSYDPVSVVSSVVSVPDPPPDD